Protein AF-A0A6L9Q976-F1 (afdb_monomer_lite)

Foldseek 3Di:
DDDPVVVVVVVVVCCVPPPPDDDPDDDDPDPDD

Secondary structure (DSSP, 8-state):
---HHHHHHHHHHHHHHHTTPPP-----SS---

pLDDT: mean 95.74, std 4.81, range [73.62, 98.31]

Radius of gyration: 12.88 Å; chains: 1; bounding box: 26×27×24 Å

Structure (mmCIF, N/CA/C/O backbone):
data_AF-A0A6L9Q976-F1
#
_entry.id   AF-A0A6L9Q976-F1
#
loop_
_atom_site.group_PDB
_atom_site.id
_atom_site.type_symbol
_atom_site.label_atom_id
_atom_site.label_alt_id
_atom_site.label_comp_id
_atom_site.label_asym_id
_atom_site.label_entity_id
_atom_site.label_seq_id
_atom_site.pdbx_PDB_ins_code
_atom_site.Cartn_x
_atom_site.Cartn_y
_atom_site.Cartn_z
_atom_site.occupancy
_atom_site.B_iso_or_equiv
_atom_site.auth_seq_id
_atom_site.auth_comp_id
_atom_site.auth_asym_id
_atom_site.auth_atom_id
_atom_site.pdbx_PDB_model_num
ATOM 1 N N . MET A 1 1 ? 11.421 -0.481 -11.004 1.00 86.56 1 MET A N 1
ATOM 2 C CA . MET A 1 1 ? 10.939 -0.500 -9.605 1.00 86.56 1 MET A CA 1
ATOM 3 C C . MET A 1 1 ? 11.354 0.821 -8.976 1.00 86.56 1 MET A C 1
ATOM 5 O O . MET A 1 1 ? 12.456 1.241 -9.305 1.00 86.56 1 MET A O 1
ATOM 9 N N . PRO A 1 2 ? 10.499 1.495 -8.186 1.00 92.88 2 PRO A N 1
ATOM 10 C CA . PRO A 1 2 ? 10.883 2.736 -7.503 1.00 92.88 2 PRO A CA 1
ATOM 11 C C . PRO A 1 2 ? 11.995 2.470 -6.476 1.00 92.88 2 PRO A C 1
ATOM 13 O O . PRO A 1 2 ? 12.057 1.362 -5.936 1.00 92.88 2 PRO A O 1
ATOM 16 N N . GLU A 1 3 ? 12.855 3.455 -6.202 1.00 97.81 3 GLU A N 1
ATOM 17 C CA . GLU A 1 3 ? 13.803 3.361 -5.088 1.00 97.81 3 GLU A CA 1
ATOM 18 C C . GLU A 1 3 ? 13.098 3.677 -3.755 1.00 97.81 3 GLU A C 1
ATOM 20 O O . GLU A 1 3 ? 11.906 4.008 -3.700 1.00 97.81 3 GLU A O 1
ATOM 25 N N . LEU A 1 4 ? 13.818 3.499 -2.644 1.00 97.50 4 LEU A N 1
A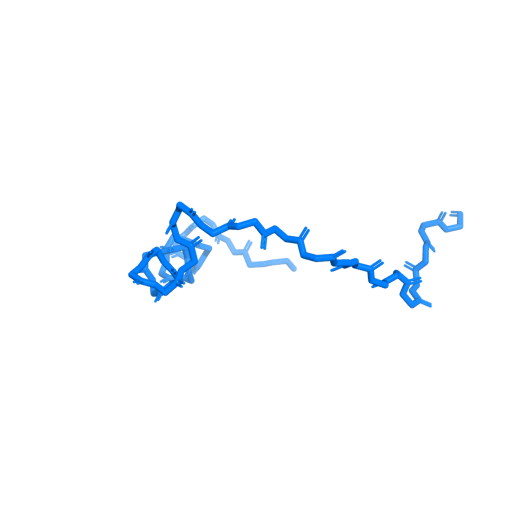TOM 26 C CA . LEU A 1 4 ? 13.267 3.714 -1.302 1.00 97.50 4 LEU A CA 1
ATOM 27 C C . LEU A 1 4 ? 12.704 5.132 -1.089 1.00 97.50 4 LEU A C 1
ATOM 29 O O . LEU A 1 4 ? 11.610 5.234 -0.526 1.00 97.50 4 LEU A O 1
ATOM 33 N N . PRO A 1 5 ? 13.383 6.215 -1.518 1.00 97.88 5 PRO A N 1
ATOM 34 C CA . PRO A 1 5 ? 12.852 7.566 -1.361 1.00 97.88 5 PRO A CA 1
ATOM 35 C C . PRO A 1 5 ? 11.494 7.764 -2.047 1.00 97.88 5 PRO A C 1
ATOM 37 O O . PRO A 1 5 ? 10.570 8.308 -1.442 1.00 97.88 5 PRO A O 1
ATOM 40 N N . GLU A 1 6 ? 11.330 7.287 -3.279 1.00 98.06 6 GLU A N 1
ATOM 41 C CA . GLU A 1 6 ? 10.089 7.418 -4.044 1.00 98.06 6 GLU A CA 1
ATOM 42 C C . GLU A 1 6 ? 8.976 6.552 -3.455 1.00 98.06 6 GLU A C 1
ATOM 44 O O . GLU A 1 6 ? 7.831 6.999 -3.347 1.00 98.06 6 GLU A O 1
ATOM 49 N N . ALA A 1 7 ? 9.304 5.330 -3.027 1.00 98.19 7 ALA A N 1
ATOM 50 C CA . ALA A 1 7 ? 8.344 4.447 -2.373 1.00 98.19 7 ALA A CA 1
ATOM 51 C C . ALA A 1 7 ? 7.791 5.065 -1.075 1.00 98.19 7 ALA A C 1
ATOM 53 O O . ALA A 1 7 ? 6.595 4.952 -0.798 1.00 98.19 7 ALA A O 1
ATOM 54 N N . GLU A 1 8 ? 8.625 5.769 -0.307 1.00 98.31 8 GLU A N 1
ATOM 55 C CA . GLU A 1 8 ? 8.206 6.427 0.934 1.00 98.31 8 GLU A CA 1
ATOM 56 C C . GLU A 1 8 ? 7.273 7.621 0.680 1.00 98.31 8 GLU A C 1
ATOM 58 O O . GLU A 1 8 ? 6.316 7.828 1.432 1.00 98.31 8 GLU A O 1
ATOM 63 N N . VAL A 1 9 ? 7.486 8.371 -0.408 1.00 98.06 9 VAL A N 1
ATOM 64 C CA . VAL A 1 9 ? 6.562 9.436 -0.838 1.00 98.06 9 VAL A CA 1
ATOM 65 C C . VAL A 1 9 ? 5.180 8.856 -1.145 1.00 98.06 9 VAL A C 1
ATOM 67 O O . VAL A 1 9 ? 4.171 9.370 -0.654 1.00 98.06 9 VAL A O 1
ATOM 70 N N . VAL A 1 10 ? 5.127 7.753 -1.898 1.00 97.38 10 VAL A N 1
ATOM 71 C CA . VAL A 1 10 ? 3.866 7.065 -2.216 1.00 97.38 10 VAL A CA 1
ATOM 72 C C . VAL A 1 10 ? 3.194 6.547 -0.943 1.00 97.38 10 VAL A C 1
ATOM 74 O O . VAL A 1 10 ? 2.000 6.780 -0.746 1.00 97.38 10 VAL A O 1
ATOM 77 N N . ARG A 1 11 ? 3.950 5.903 -0.042 1.00 97.50 11 ARG A N 1
ATOM 78 C CA . ARG A 1 11 ? 3.421 5.359 1.218 1.00 97.50 11 ARG A CA 1
ATOM 79 C C . ARG A 1 11 ? 2.748 6.444 2.061 1.00 97.50 11 ARG A C 1
ATOM 81 O O . ARG A 1 11 ? 1.594 6.275 2.452 1.00 97.50 11 ARG A O 1
ATOM 88 N N . ARG A 1 12 ? 3.436 7.567 2.301 1.00 97.75 12 ARG A N 1
ATOM 89 C CA . ARG A 1 12 ? 2.898 8.693 3.087 1.00 97.75 12 ARG A CA 1
ATOM 90 C C . ARG A 1 12 ? 1.660 9.311 2.440 1.00 97.75 12 ARG A C 1
ATOM 92 O O . ARG A 1 12 ? 0.713 9.648 3.142 1.00 97.75 12 ARG A O 1
ATOM 99 N N . GLY A 1 13 ? 1.641 9.430 1.111 1.00 97.75 13 GLY A N 1
ATOM 100 C CA . GLY A 1 13 ? 0.489 9.967 0.382 1.00 97.75 13 GLY A CA 1
ATOM 101 C C . GLY A 1 13 ? -0.772 9.104 0.506 1.00 97.75 13 GLY A C 1
ATOM 102 O O . GLY A 1 13 ? -1.882 9.639 0.587 1.00 97.75 13 GLY A O 1
ATOM 103 N N . LEU A 1 14 ? -0.604 7.777 0.554 1.00 98.00 14 LEU A N 1
ATO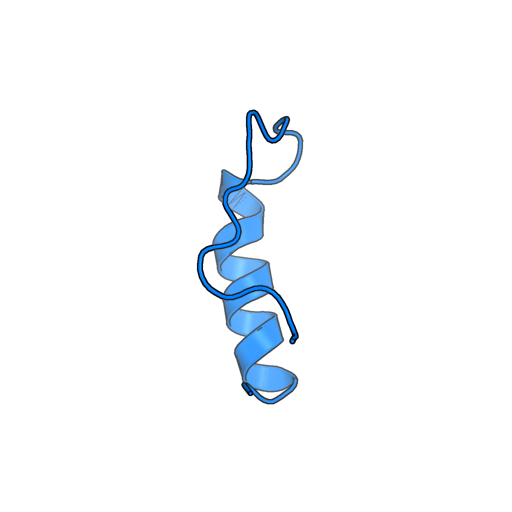M 104 C CA . LEU A 1 14 ? -1.701 6.812 0.673 1.00 98.00 14 LEU A CA 1
ATOM 105 C C . LEU A 1 14 ? -2.195 6.613 2.113 1.00 98.00 14 LEU A C 1
ATOM 107 O O . LEU A 1 14 ? -3.359 6.253 2.304 1.00 98.00 14 LEU A O 1
ATOM 111 N N . GLU A 1 15 ? -1.346 6.843 3.116 1.00 98.19 15 GLU A N 1
ATOM 112 C CA . GLU A 1 15 ? -1.634 6.575 4.533 1.00 98.19 15 GLU A CA 1
ATOM 113 C C . GLU A 1 15 ? -2.945 7.227 5.003 1.00 98.19 15 GLU A C 1
ATOM 115 O O . GLU A 1 15 ? -3.808 6.541 5.550 1.00 98.19 15 GLU A O 1
ATOM 120 N N . GLN A 1 16 ? -3.159 8.507 4.679 1.00 97.00 16 GLN A N 1
ATOM 121 C CA . GLN A 1 16 ? -4.358 9.266 5.074 1.00 97.00 16 GLN A CA 1
ATOM 122 C C . GLN A 1 16 ? -5.684 8.677 4.544 1.00 97.00 16 GLN A C 1
ATOM 124 O O . GLN A 1 16 ? -6.742 8.901 5.129 1.00 97.00 16 GLN A O 1
ATOM 129 N N . TRP A 1 17 ? -5.645 7.945 3.426 1.00 97.12 17 TRP A N 1
ATOM 130 C CA . TRP A 1 17 ? -6.844 7.445 2.745 1.00 97.12 17 TRP A CA 1
ATOM 131 C C . TRP A 1 17 ? -7.082 5.958 2.974 1.00 97.12 17 TRP A C 1
ATOM 133 O O . TRP A 1 17 ? -8.224 5.507 2.913 1.00 97.12 17 TRP A O 1
ATOM 143 N N . THR A 1 18 ? -6.018 5.193 3.205 1.00 97.19 18 THR A N 1
ATOM 144 C CA . THR A 1 18 ? -6.059 3.725 3.185 1.00 97.19 18 THR A CA 1
ATOM 145 C C . THR A 1 18 ? -5.953 3.100 4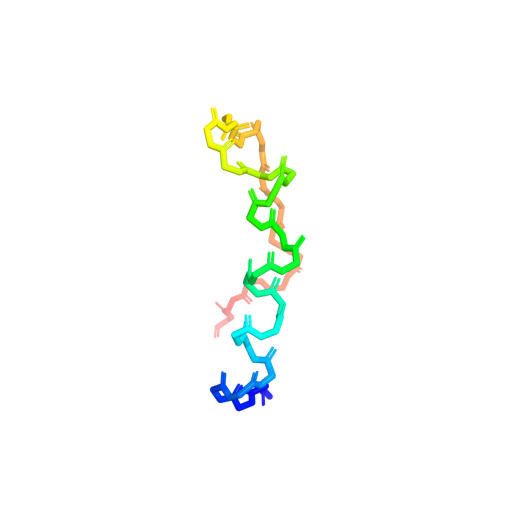.573 1.00 97.19 18 THR A C 1
ATOM 147 O O . THR A 1 18 ? -6.467 1.999 4.773 1.00 97.19 18 THR A O 1
ATOM 150 N N . ALA A 1 19 ? -5.349 3.790 5.547 1.00 97.38 19 ALA A N 1
ATOM 151 C CA . ALA A 1 19 ? -5.171 3.254 6.893 1.00 97.38 19 ALA A CA 1
ATOM 152 C C . ALA A 1 19 ? -6.517 2.899 7.556 1.00 97.38 19 ALA A C 1
ATOM 154 O O . ALA A 1 19 ? -7.485 3.656 7.496 1.00 97.38 19 ALA A O 1
ATOM 155 N N . GLY A 1 20 ? -6.579 1.718 8.182 1.00 97.50 20 GLY A N 1
ATOM 156 C CA . GLY A 1 20 ? -7.765 1.223 8.893 1.00 97.50 20 GLY A CA 1
ATOM 157 C C . GLY A 1 20 ? -8.912 0.720 8.007 1.00 97.50 20 GLY A C 1
ATOM 158 O O . GLY A 1 20 ? -9.932 0.285 8.538 1.00 97.50 20 GLY A O 1
ATOM 159 N N . ARG A 1 21 ? -8.777 0.749 6.674 1.00 97.31 21 ARG A N 1
ATOM 160 C CA . ARG A 1 21 ? -9.806 0.254 5.747 1.00 97.31 21 ARG A CA 1
ATOM 161 C C . ARG A 1 21 ? -9.559 -1.202 5.355 1.00 97.31 21 ARG A C 1
ATOM 163 O O . ARG A 1 21 ? -8.422 -1.611 5.142 1.00 97.31 21 ARG A O 1
ATOM 170 N N . ALA A 1 22 ? -10.637 -1.970 5.210 1.00 97.75 22 ALA A N 1
ATOM 171 C CA . ALA A 1 22 ? -10.574 -3.323 4.664 1.00 97.75 22 ALA A CA 1
ATOM 172 C C . ALA A 1 22 ? -10.410 -3.287 3.135 1.00 97.75 22 ALA A C 1
ATOM 174 O O . ALA A 1 22 ? -11.088 -2.521 2.448 1.00 97.75 22 ALA A O 1
ATOM 175 N N . VAL A 1 23 ? -9.540 -4.145 2.599 1.00 96.88 23 VAL A N 1
ATOM 176 C CA . VAL A 1 23 ? -9.437 -4.383 1.152 1.00 96.88 23 VAL A CA 1
ATOM 177 C C . VAL A 1 23 ? -10.561 -5.334 0.742 1.00 96.88 23 VAL A C 1
ATOM 179 O O . VAL A 1 23 ? -10.640 -6.443 1.260 1.00 96.88 23 VAL A O 1
ATOM 182 N N . ALA A 1 24 ? -11.435 -4.903 -0.169 1.00 97.94 24 ALA A N 1
ATOM 183 C CA . ALA A 1 24 ? -12.587 -5.699 -0.601 1.00 97.94 24 ALA A CA 1
ATOM 184 C C . ALA A 1 24 ? -12.205 -6.822 -1.581 1.00 97.94 24 ALA A C 1
ATOM 186 O O . ALA A 1 24 ? -12.706 -7.939 -1.480 1.00 97.94 24 ALA A O 1
ATOM 187 N N . SER A 1 25 ? -11.317 -6.525 -2.528 1.00 97.75 25 SER A N 1
ATOM 188 C CA . SER A 1 25 ? -10.816 -7.464 -3.531 1.00 97.75 25 SER A CA 1
ATOM 189 C C . SER A 1 25 ? -9.507 -6.947 -4.136 1.00 97.75 25 SER A C 1
ATOM 191 O O . SER A 1 25 ? -9.167 -5.771 -3.994 1.00 97.75 25 SER A O 1
ATOM 193 N N . ALA A 1 26 ? -8.765 -7.827 -4.809 1.00 96.56 26 ALA A N 1
ATOM 194 C CA . ALA A 1 26 ? -7.607 -7.473 -5.622 1.00 96.56 26 ALA A CA 1
ATOM 195 C C . ALA A 1 26 ? -7.571 -8.361 -6.871 1.00 96.56 26 ALA A C 1
ATOM 197 O O . ALA A 1 26 ? -7.824 -9.562 -6.783 1.00 96.56 26 ALA A O 1
ATOM 198 N N . GLU A 1 27 ? -7.231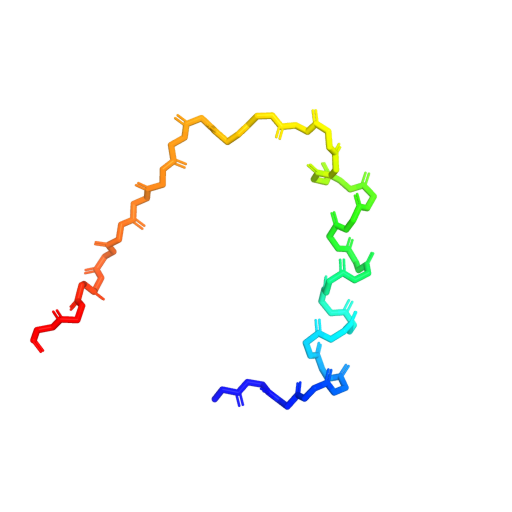 -7.779 -8.018 1.00 97.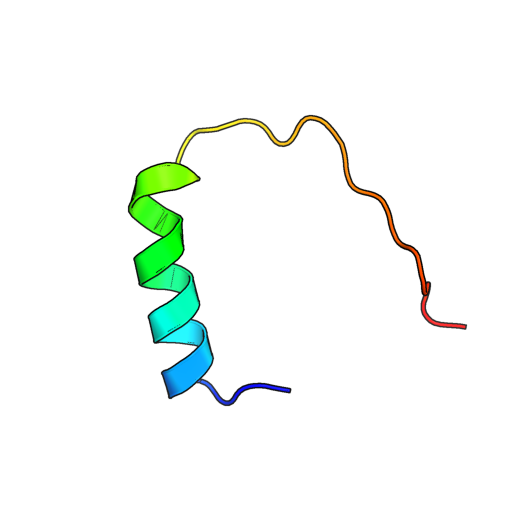56 27 GLU A N 1
ATOM 199 C CA . GLU A 1 27 ? -7.087 -8.486 -9.293 1.00 97.56 27 GLU A CA 1
ATOM 200 C C . GLU A 1 27 ? -5.627 -8.439 -9.748 1.00 97.56 27 GLU A C 1
ATOM 202 O O . GLU A 1 27 ? -4.987 -7.386 -9.727 1.00 97.56 27 GLU A O 1
ATOM 207 N N . VAL A 1 28 ? -5.088 -9.588 -10.161 1.00 96.44 28 VAL A N 1
ATOM 208 C CA . VAL A 1 28 ? -3.708 -9.710 -10.645 1.00 96.44 28 VAL A CA 1
ATOM 209 C C . VAL A 1 28 ? -3.743 -9.999 -12.138 1.00 96.44 28 VAL A C 1
ATOM 211 O O . VAL A 1 28 ? -3.946 -11.133 -12.559 1.00 96.44 28 VAL A O 1
ATOM 214 N N . LEU A 1 29 ? -3.538 -8.955 -12.938 1.00 95.69 29 LEU A N 1
ATOM 215 C CA . LEU A 1 29 ? -3.645 -9.035 -14.399 1.00 95.69 29 LEU A CA 1
ATOM 216 C C . LEU A 1 29 ? -2.442 -9.736 -15.052 1.00 95.69 29 LEU A C 1
ATOM 218 O O . LEU A 1 29 ? -2.568 -10.326 -16.123 1.00 95.69 29 LEU A O 1
ATOM 222 N N . HIS A 1 30 ? -1.277 -9.689 -14.400 1.00 93.31 30 HIS A N 1
ATOM 223 C CA . HIS A 1 30 ? -0.028 -10.288 -14.876 1.00 93.31 30 HIS A CA 1
ATOM 224 C C . HIS A 1 30 ? 0.625 -11.088 -13.741 1.00 93.31 30 HIS A C 1
ATOM 226 O O . HIS A 1 30 ? 1.544 -10.591 -13.082 1.00 93.31 30 HIS A O 1
ATOM 232 N N . PRO A 1 31 ? 0.113 -12.296 -13.436 1.00 93.88 31 PRO A N 1
ATOM 233 C CA . PRO A 1 31 ? 0.749 -13.170 -12.461 1.00 93.88 31 PRO A CA 1
ATOM 234 C C . PRO A 1 31 ? 2.178 -13.477 -12.911 1.00 93.88 31 PRO A C 1
ATOM 236 O O . PRO A 1 31 ? 2.464 -13.548 -14.107 1.00 93.88 31 PRO A O 1
ATOM 239 N N . ARG A 1 32 ? 3.085 -13.642 -11.946 1.00 86.88 32 ARG A N 1
ATOM 240 C CA . ARG A 1 32 ? 4.441 -14.108 -12.246 1.00 86.88 32 ARG A CA 1
ATOM 241 C C . ARG A 1 32 ? 4.316 -15.509 -12.852 1.00 86.88 32 ARG A C 1
ATOM 243 O O . ARG A 1 32 ? 3.885 -16.417 -12.146 1.00 86.88 32 ARG A O 1
ATOM 250 N N . SER A 1 33 ? 4.608 -15.632 -14.146 1.00 73.62 33 SER A N 1
ATOM 251 C CA . SER A 1 33 ? 4.784 -16.907 -14.850 1.00 73.62 33 SER A CA 1
ATOM 252 C C . SER A 1 33 ? 6.029 -17.624 -14.356 1.00 73.62 33 SER A C 1
ATOM 254 O O . SER A 1 33 ? 7.060 -16.917 -14.247 1.00 73.62 33 SER A O 1
#

Organism: NCBI:txid453573

InterPro domains:
  IPR012319 Formamidopyrimidine-DNA glycosylase, cata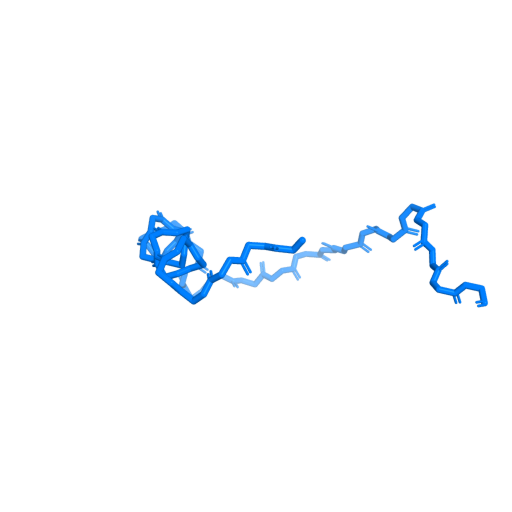lytic domain [PF01149] (1-32)
  IPR012319 Formamidopyrimidine-DNA glycosylase, catalytic domain [PS51068] (2-33)
  IPR035937 Formamidopyrimidine-DNA glycosylase, N-terminal [G3DSA:3.20.190.10] (1-33)
  IPR035937 Formamidopyrimidine-DNA glycosylase, N-terminal [SSF81624] (2-32)

Sequence (33 aa):
MPELPEAEVVRRGLEQWTAGRAVASAEVLHPRS